Protein AF-A0A8X6S8Q0-F1 (afdb_monomer_lite)

pLDDT: mean 77.49, std 14.34, range [41.0, 96.75]

Secondary structure (DSSP, 8-state):
--EE-TTS-EE-EEEEEEEEEE-SSSSEEEEEEEEES-SS----HHHHHHTT-----TTSSTT------TT-HHHHHHHH-HHHHS--TT----SS--------SS---PPPPPPPHHHHHHHHHHT--

Radius of gyration: 23.39 Å; chains: 1; bounding box: 42×51×51 Å

Organism: Trichonephila clavipes (NCBI:txid2585209)

Structure (mmCIF, N/CA/C/O backbone):
data_AF-A0A8X6S8Q0-F1
#
_entry.id   AF-A0A8X6S8Q0-F1
#
loop_
_atom_site.group_PDB
_atom_site.id
_atom_site.type_symbol
_atom_site.label_atom_id
_atom_site.label_alt_id
_atom_site.label_comp_id
_atom_site.label_asym_id
_atom_site.label_entity_id
_atom_site.label_seq_id
_atom_site.pdbx_PDB_ins_code
_atom_site.Cartn_x
_atom_site.Cartn_y
_atom_site.Cartn_z
_atom_site.occupancy
_atom_site.B_iso_or_equiv
_atom_site.auth_seq_id
_atom_site.auth_comp_id
_atom_site.auth_asym_id
_atom_site.auth_atom_id
_atom_site.pdbx_PDB_model_num
ATOM 1 N N . MET A 1 1 ? 15.875 5.018 15.279 1.00 64.31 1 MET A N 1
ATOM 2 C CA . MET A 1 1 ? 15.514 4.089 14.186 1.00 64.31 1 MET A CA 1
ATOM 3 C C . MET A 1 1 ? 15.775 4.815 12.880 1.00 64.31 1 MET A C 1
ATOM 5 O O . MET A 1 1 ? 15.306 5.937 12.750 1.00 64.31 1 MET A O 1
ATOM 9 N N . THR A 1 2 ? 16.553 4.234 11.969 1.00 77.88 2 THR A N 1
ATOM 10 C CA . THR A 1 2 ? 16.880 4.861 10.678 1.00 77.88 2 THR A CA 1
ATOM 11 C C . THR A 1 2 ? 16.110 4.121 9.594 1.00 77.88 2 THR A C 1
ATOM 13 O O . THR A 1 2 ? 16.275 2.912 9.453 1.00 77.88 2 THR A O 1
ATOM 16 N N . LEU A 1 3 ? 15.228 4.822 8.881 1.00 85.81 3 LEU A N 1
ATOM 17 C CA . LEU A 1 3 ? 14.535 4.279 7.716 1.00 85.81 3 LEU A CA 1
ATOM 18 C C . LEU A 1 3 ? 15.311 4.669 6.460 1.00 85.81 3 LEU A C 1
ATOM 20 O O . LEU A 1 3 ? 15.733 5.817 6.332 1.00 85.81 3 LEU A O 1
ATOM 24 N N . SER A 1 4 ? 15.456 3.735 5.527 1.00 90.44 4 SER A N 1
ATOM 25 C CA . SER A 1 4 ? 16.123 3.979 4.248 1.00 90.44 4 SER A CA 1
ATOM 26 C C . SER A 1 4 ? 15.206 3.584 3.103 1.00 90.44 4 SER A C 1
ATOM 28 O O . SER A 1 4 ? 14.555 2.539 3.147 1.00 90.44 4 SER A O 1
ATOM 30 N N . ALA A 1 5 ? 15.153 4.422 2.073 1.00 88.25 5 ALA A N 1
ATOM 31 C CA . ALA A 1 5 ? 14.455 4.113 0.835 1.00 88.25 5 ALA A CA 1
ATOM 32 C C . ALA A 1 5 ? 15.246 3.094 -0.006 1.00 88.25 5 ALA A C 1
ATOM 34 O O . ALA A 1 5 ? 16.432 2.854 0.222 1.00 88.25 5 ALA A O 1
ATOM 35 N N . ALA A 1 6 ? 14.604 2.519 -1.028 1.00 88.56 6 ALA A N 1
ATOM 36 C CA . ALA A 1 6 ? 15.237 1.543 -1.924 1.00 88.56 6 ALA A CA 1
ATOM 37 C C . ALA A 1 6 ? 16.436 2.116 -2.703 1.00 88.56 6 ALA A C 1
ATOM 39 O O . ALA A 1 6 ? 17.355 1.390 -3.061 1.00 88.56 6 ALA A O 1
ATOM 40 N N . ASN A 1 7 ? 16.454 3.432 -2.926 1.00 91.81 7 ASN A N 1
ATOM 41 C CA . ASN A 1 7 ? 17.590 4.146 -3.509 1.00 91.81 7 ASN A CA 1
ATOM 42 C C . ASN A 1 7 ? 18.693 4.455 -2.477 1.00 91.81 7 ASN A C 1
ATOM 44 O O . ASN A 1 7 ? 19.555 5.283 -2.752 1.00 91.81 7 ASN A O 1
ATOM 48 N N . THR A 1 8 ? 18.644 3.848 -1.286 1.00 89.69 8 THR A N 1
ATOM 49 C CA . THR A 1 8 ? 19.574 4.025 -0.157 1.00 89.69 8 THR A CA 1
ATOM 50 C C . THR A 1 8 ? 19.581 5.412 0.491 1.00 89.69 8 THR A C 1
ATOM 52 O O . THR A 1 8 ? 20.348 5.648 1.422 1.00 89.69 8 THR A O 1
ATOM 55 N N . SER A 1 9 ? 18.695 6.322 0.073 1.00 91.62 9 SER A N 1
ATOM 56 C CA . SER A 1 9 ? 18.567 7.624 0.730 1.00 91.62 9 SER A CA 1
ATOM 57 C C . SER A 1 9 ? 17.874 7.498 2.097 1.00 91.62 9 SER A C 1
ATOM 59 O O . SER A 1 9 ? 16.951 6.686 2.249 1.00 91.62 9 SER A O 1
ATOM 61 N N . PRO A 1 10 ? 18.297 8.281 3.105 1.00 92.12 10 PRO A N 1
ATOM 62 C CA . PRO A 1 10 ? 17.684 8.254 4.426 1.00 92.12 10 PRO A CA 1
ATOM 63 C C . PRO A 1 10 ? 16.304 8.921 4.404 1.00 92.12 10 PRO A C 1
ATOM 65 O O . PRO A 1 10 ? 16.138 10.044 3.921 1.00 92.12 10 PRO A O 1
ATOM 68 N N . ILE A 1 11 ? 15.317 8.250 4.990 1.00 93.06 11 ILE A N 1
ATOM 69 C CA . ILE A 1 11 ? 13.978 8.793 5.211 1.00 93.06 11 ILE A CA 1
ATOM 70 C C . ILE A 1 11 ? 13.960 9.437 6.595 1.00 93.06 11 ILE A C 1
ATOM 72 O O . ILE A 1 11 ? 14.084 8.766 7.622 1.00 93.06 11 ILE A O 1
ATOM 76 N N . HIS A 1 12 ? 13.791 10.756 6.618 1.00 92.69 12 HIS A N 1
ATOM 77 C CA . HIS A 1 12 ? 13.699 11.518 7.857 1.00 92.69 12 HIS A CA 1
ATOM 78 C C . HIS A 1 12 ? 12.328 11.294 8.493 1.00 92.69 12 HIS A C 1
ATOM 80 O O . HIS A 1 12 ? 11.308 11.616 7.885 1.00 92.69 12 HIS A O 1
ATOM 86 N N . VAL A 1 13 ? 12.307 10.745 9.707 1.00 94.25 13 VAL A N 1
ATOM 87 C CA . VAL A 1 13 ? 11.090 10.544 10.504 1.00 94.25 13 VAL A CA 1
ATOM 88 C C . VAL A 1 13 ? 11.014 11.641 11.554 1.00 94.25 13 VAL A C 1
ATOM 90 O O . VAL A 1 13 ? 11.976 11.878 12.278 1.00 94.25 13 VAL A O 1
ATOM 93 N N . TYR A 1 14 ? 9.868 12.305 11.629 1.00 93.25 14 TYR A N 1
ATOM 94 C CA . TYR A 1 14 ? 9.627 13.429 12.525 1.00 93.25 14 TYR A CA 1
ATOM 95 C C . TYR A 1 14 ? 8.951 12.991 13.819 1.00 93.25 14 TYR A C 1
ATOM 97 O O . TYR A 1 14 ? 9.322 13.442 14.897 1.00 93.25 14 TYR A O 1
ATOM 105 N N . THR A 1 15 ? 7.937 12.131 13.716 1.00 95.31 15 THR A N 1
ATOM 106 C CA . THR A 1 15 ? 7.130 11.710 14.864 1.00 95.31 15 THR A CA 1
ATOM 107 C C . THR A 1 15 ? 6.369 10.421 14.565 1.00 95.31 15 THR A C 1
ATOM 109 O O . THR A 1 15 ? 6.465 9.858 13.473 1.00 95.31 15 THR A O 1
ATOM 112 N N . THR A 1 16 ? 5.593 9.960 15.537 1.00 95.94 16 THR A N 1
ATOM 113 C CA . THR A 1 16 ? 4.617 8.888 15.386 1.00 95.94 16 THR A CA 1
ATOM 114 C C . THR A 1 16 ? 3.213 9.423 15.618 1.00 95.94 16 THR A C 1
ATOM 116 O O . THR A 1 16 ? 3.007 10.213 16.537 1.00 95.94 16 THR A O 1
ATOM 119 N N . GLN A 1 17 ? 2.237 8.968 14.838 1.00 95.06 17 GLN A N 1
ATOM 120 C CA . GLN A 1 17 ? 0.846 9.379 14.992 1.00 95.06 17 GLN A CA 1
ATOM 121 C C . GLN A 1 17 ? -0.096 8.185 14.873 1.00 95.06 17 GLN A C 1
ATOM 123 O O . GLN A 1 17 ? -0.022 7.418 13.914 1.00 95.06 17 GLN A O 1
ATOM 128 N N . THR A 1 18 ? -1.011 8.041 15.831 1.00 96.62 18 THR A N 1
ATOM 129 C CA . THR A 1 18 ? -2.099 7.062 15.740 1.00 96.62 18 THR A CA 1
ATOM 130 C C . THR A 1 18 ? -3.188 7.588 14.818 1.00 96.62 18 THR A C 1
ATOM 132 O O . THR A 1 18 ? -3.730 8.668 15.043 1.00 96.62 18 THR A O 1
ATOM 135 N N . LEU A 1 19 ? -3.512 6.817 13.783 1.00 93.56 19 LEU A N 1
ATOM 136 C CA . LEU A 1 19 ? -4.550 7.138 12.812 1.00 93.56 19 LEU A CA 1
ATOM 137 C C . LEU A 1 19 ? -5.605 6.035 12.777 1.00 93.56 19 LEU A C 1
ATOM 139 O O . LEU A 1 19 ? -5.288 4.851 12.899 1.00 93.56 19 LEU A O 1
ATOM 143 N N . SER A 1 20 ? -6.852 6.447 12.565 1.00 92.94 20 SER A N 1
ATOM 144 C CA . SER A 1 20 ? -7.975 5.568 12.243 1.00 92.94 20 SER A CA 1
ATOM 145 C C . SER A 1 20 ? -8.121 5.503 10.724 1.00 92.94 20 SER A C 1
ATOM 147 O O . SER A 1 20 ? -8.528 6.478 10.097 1.00 92.94 20 SER A O 1
ATOM 149 N N . LEU A 1 21 ? -7.767 4.369 10.129 1.00 90.25 21 LEU A N 1
ATOM 150 C CA . LEU A 1 21 ? -7.770 4.147 8.688 1.00 90.25 21 LEU A CA 1
ATOM 151 C C . LEU A 1 21 ? -8.981 3.300 8.286 1.00 90.25 21 LEU A C 1
ATOM 153 O O . LEU A 1 21 ? -9.143 2.181 8.771 1.00 90.25 21 LEU A O 1
ATOM 157 N N . ASP A 1 22 ? -9.812 3.805 7.379 1.00 87.88 22 ASP A N 1
ATOM 158 C CA . ASP A 1 22 ? -10.853 3.014 6.721 1.00 87.88 22 ASP A CA 1
ATOM 159 C C . ASP A 1 22 ? -10.362 2.584 5.332 1.00 87.88 22 ASP A C 1
ATOM 161 O O . ASP A 1 22 ? -10.069 3.414 4.475 1.00 87.88 22 ASP A O 1
ATOM 165 N N . LEU A 1 23 ? -10.240 1.270 5.127 1.00 84.75 23 LEU A N 1
ATOM 166 C CA . LEU A 1 23 ? -9.820 0.665 3.857 1.00 84.75 23 LEU A CA 1
ATOM 167 C C . LEU A 1 23 ? -11.000 0.093 3.054 1.00 84.75 23 LEU A C 1
ATOM 169 O O . LEU A 1 23 ? -10.790 -0.676 2.117 1.00 84.75 23 LEU A O 1
ATOM 173 N N . GLY A 1 24 ? -12.245 0.378 3.450 1.00 81.94 24 GLY A N 1
ATOM 174 C CA . GLY A 1 24 ? -13.441 -0.213 2.844 1.00 81.94 24 GLY A CA 1
ATOM 175 C C . GLY A 1 24 ? -13.649 -1.687 3.213 1.00 81.94 24 GLY A C 1
ATOM 176 O O . GLY A 1 24 ? -14.475 -2.377 2.618 1.00 81.94 24 GLY A O 1
ATOM 177 N N . LEU A 1 25 ? -12.923 -2.189 4.218 1.00 82.75 25 LEU A N 1
ATOM 178 C CA . LEU A 1 25 ? -12.956 -3.589 4.664 1.00 82.75 25 LEU A CA 1
ATOM 179 C C . LEU A 1 25 ? -13.968 -3.832 5.790 1.00 82.75 25 LEU A C 1
ATOM 181 O O . LEU A 1 25 ? -13.802 -4.759 6.583 1.00 82.75 25 LEU A O 1
ATOM 185 N N . ARG A 1 26 ? -15.014 -2.995 5.856 1.00 81.31 26 ARG A N 1
ATOM 186 C CA . ARG A 1 26 ? -16.095 -3.033 6.860 1.00 81.31 26 ARG A CA 1
ATOM 187 C C . ARG A 1 26 ? -15.611 -2.960 8.316 1.00 81.31 26 ARG A C 1
ATOM 189 O O . ARG A 1 26 ? -16.323 -3.379 9.222 1.00 81.31 26 ARG A O 1
ATOM 196 N N . ARG A 1 27 ? -14.401 -2.446 8.543 1.00 85.44 27 ARG A N 1
ATOM 197 C CA . ARG A 1 27 ? -13.838 -2.160 9.866 1.00 85.44 27 ARG A CA 1
ATOM 198 C C . ARG A 1 27 ? -12.811 -1.041 9.764 1.00 85.44 27 ARG A C 1
ATOM 200 O O . ARG A 1 27 ? -12.140 -0.914 8.741 1.00 85.44 27 ARG A O 1
ATOM 207 N N . ILE A 1 28 ? -12.683 -0.281 10.845 1.00 87.69 28 ILE A N 1
ATOM 208 C CA . ILE A 1 28 ? -11.681 0.774 11.000 1.00 87.69 28 ILE A CA 1
ATOM 209 C C . ILE A 1 28 ? -10.413 0.155 11.591 1.00 87.69 28 ILE A C 1
ATOM 211 O O . ILE A 1 28 ? -10.478 -0.650 12.520 1.00 87.69 28 ILE A O 1
ATOM 215 N N . PHE A 1 29 ? -9.258 0.539 11.060 1.00 91.38 29 PHE A N 1
ATOM 216 C CA . PHE A 1 29 ? -7.949 0.099 11.524 1.00 91.38 29 PHE A CA 1
ATOM 217 C C . PHE A 1 29 ? -7.275 1.228 12.296 1.00 91.38 29 PHE A C 1
ATOM 219 O O . PHE A 1 29 ? -6.902 2.237 11.705 1.00 91.38 29 PHE A O 1
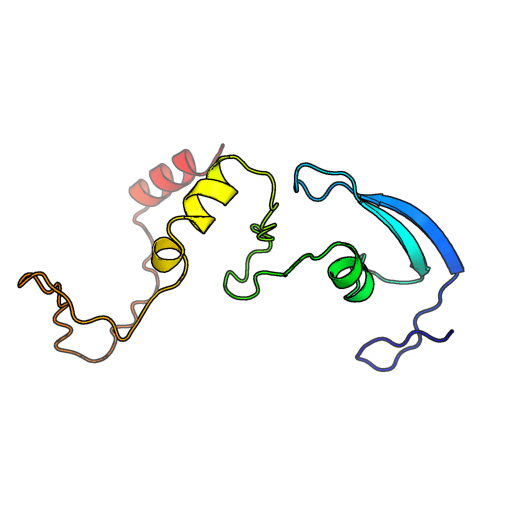ATOM 226 N N . GLN A 1 30 ? -7.107 1.073 13.608 1.00 95.81 30 GLN A N 1
ATOM 227 C CA . GLN A 1 30 ? -6.338 2.028 14.406 1.00 95.81 30 GLN A CA 1
ATOM 228 C C . GLN A 1 30 ? -4.877 1.596 14.485 1.00 95.81 30 GLN A C 1
ATOM 230 O O . GLN A 1 30 ? -4.583 0.513 14.987 1.00 95.81 30 GLN A O 1
ATOM 235 N N . TRP A 1 31 ? -3.963 2.427 13.985 1.00 96.75 31 TRP A N 1
ATOM 236 C CA . TRP A 1 31 ? -2.540 2.095 13.936 1.00 96.75 31 TRP A CA 1
ATOM 237 C C . TRP A 1 31 ? -1.647 3.312 14.144 1.00 96.75 31 TRP A C 1
ATOM 239 O O . TRP A 1 31 ? -1.974 4.413 13.705 1.00 96.75 31 TRP A O 1
ATOM 249 N N . THR A 1 32 ? -0.507 3.105 14.802 1.00 96.75 32 THR A N 1
ATOM 250 C CA . THR A 1 32 ? 0.515 4.136 15.006 1.00 96.75 32 THR A CA 1
ATOM 251 C C . THR A 1 32 ? 1.488 4.132 13.835 1.00 96.75 32 THR A C 1
ATOM 253 O O . THR A 1 32 ? 2.290 3.216 13.682 1.00 96.75 32 THR A O 1
ATOM 256 N N . PHE A 1 33 ? 1.417 5.170 13.007 1.00 95.38 33 PHE A N 1
ATOM 257 C CA . PHE A 1 33 ? 2.272 5.353 11.841 1.00 95.38 33 PHE A CA 1
ATOM 258 C C . PHE A 1 33 ? 3.475 6.233 12.155 1.00 95.38 33 PHE A C 1
ATOM 260 O O . PHE A 1 33 ? 3.411 7.122 13.004 1.00 95.38 33 PHE A O 1
ATOM 267 N N . LEU A 1 34 ? 4.559 6.016 11.413 1.00 95.25 34 LEU A N 1
ATOM 268 C CA . LEU A 1 34 ? 5.699 6.923 11.379 1.00 95.25 34 LEU A CA 1
ATOM 269 C C . LEU A 1 34 ? 5.391 8.071 10.413 1.00 95.25 34 LEU A C 1
ATOM 271 O O . LEU A 1 34 ? 5.101 7.844 9.240 1.00 95.25 34 LEU A O 1
ATOM 275 N N . VAL A 1 35 ? 5.470 9.303 10.905 1.00 93.56 35 VAL A N 1
ATOM 276 C CA . VAL A 1 35 ? 5.321 10.518 10.103 1.00 93.56 35 VAL A CA 1
ATOM 277 C C . VAL A 1 35 ? 6.711 10.953 9.672 1.00 93.56 35 VAL A C 1
ATOM 279 O O . VAL A 1 35 ? 7.533 11.330 10.507 1.00 93.56 35 VAL A O 1
ATOM 282 N N . GLY A 1 36 ? 6.988 10.889 8.375 1.00 93.44 36 GLY A N 1
ATOM 283 C CA . GLY A 1 36 ? 8.298 11.206 7.818 1.00 93.44 36 GLY A CA 1
ATOM 284 C C . GLY A 1 36 ? 8.218 11.807 6.422 1.00 93.44 36 GLY A C 1
ATOM 285 O O . GLY A 1 36 ? 7.146 11.882 5.824 1.00 93.44 36 GLY A O 1
ATOM 286 N N . ASN A 1 37 ? 9.366 12.244 5.911 1.00 92.44 37 ASN A N 1
ATOM 287 C CA . ASN A 1 37 ? 9.487 12.857 4.594 1.00 92.44 37 ASN A CA 1
ATOM 288 C C . ASN A 1 37 ? 9.390 11.802 3.482 1.00 92.44 37 ASN A C 1
ATOM 290 O O . ASN A 1 37 ? 10.399 11.268 3.018 1.00 92.44 37 ASN A O 1
ATOM 294 N N . VAL A 1 38 ? 8.160 11.487 3.082 1.00 89.81 38 VAL A N 1
ATOM 295 C CA . VAL A 1 38 ? 7.839 10.595 1.966 1.00 89.81 38 VAL A CA 1
ATOM 296 C C . VAL A 1 38 ? 6.841 11.284 1.041 1.00 89.81 38 VAL A C 1
ATOM 298 O O . VAL A 1 38 ? 5.903 11.931 1.497 1.00 89.81 38 VAL A O 1
ATOM 301 N N . SER A 1 39 ? 7.031 11.152 -0.273 1.00 89.56 39 SER A N 1
ATOM 302 C CA . SER A 1 39 ? 6.149 11.786 -1.264 1.00 89.56 39 SER A CA 1
ATOM 303 C C . SER A 1 39 ? 4.773 11.126 -1.348 1.00 89.56 39 SER A C 1
ATOM 305 O O . SER A 1 39 ? 3.791 11.774 -1.691 1.00 89.56 39 SER A O 1
ATOM 307 N N . THR A 1 40 ? 4.705 9.826 -1.060 1.00 88.38 40 THR A N 1
ATOM 308 C CA . THR A 1 40 ? 3.478 9.026 -1.093 1.00 88.38 40 THR A CA 1
ATOM 309 C C . THR A 1 40 ? 3.348 8.274 0.229 1.00 88.38 40 THR A C 1
ATOM 311 O O . THR A 1 40 ? 4.332 7.663 0.652 1.00 88.38 40 THR A O 1
ATOM 314 N N . PRO A 1 41 ? 2.175 8.285 0.888 1.00 90.44 41 PRO A N 1
ATOM 315 C CA . PRO A 1 41 ? 1.936 7.475 2.080 1.00 90.44 41 PRO A CA 1
ATOM 316 C C . PRO A 1 41 ? 2.109 5.977 1.797 1.00 90.44 41 PRO A C 1
ATOM 318 O O . PRO A 1 41 ? 1.704 5.486 0.743 1.00 90.44 41 PRO A O 1
ATOM 321 N N . ILE A 1 42 ? 2.688 5.243 2.750 1.00 91.81 42 ILE A N 1
ATOM 322 C CA . ILE A 1 42 ? 3.017 3.819 2.606 1.00 91.81 42 ILE A CA 1
ATOM 323 C C . ILE A 1 42 ? 2.316 3.029 3.711 1.00 91.81 42 ILE A C 1
ATOM 325 O O . ILE A 1 42 ? 2.410 3.380 4.886 1.00 91.81 42 ILE A O 1
ATOM 329 N N . ILE A 1 43 ? 1.655 1.931 3.338 1.00 91.56 43 ILE A N 1
ATOM 330 C CA . ILE A 1 43 ? 1.198 0.908 4.285 1.00 91.56 43 ILE A CA 1
ATOM 331 C C . ILE A 1 43 ? 2.289 -0.158 4.369 1.00 91.56 43 ILE A C 1
ATOM 333 O O . ILE A 1 43 ? 2.583 -0.829 3.379 1.00 91.56 43 ILE A O 1
ATOM 337 N N . GLY A 1 44 ? 2.908 -0.284 5.540 1.00 92.00 44 GLY A N 1
ATOM 338 C CA . GLY A 1 44 ? 3.969 -1.255 5.778 1.00 92.00 44 GLY A CA 1
ATOM 339 C C . GLY A 1 44 ? 3.455 -2.691 5.917 1.00 92.00 44 GLY A C 1
ATOM 340 O O . GLY A 1 44 ? 2.273 -2.950 6.159 1.00 92.00 44 GLY A O 1
ATOM 341 N N . ALA A 1 45 ? 4.369 -3.651 5.763 1.00 90.50 45 ALA A N 1
ATOM 342 C CA . ALA A 1 45 ? 4.068 -5.072 5.945 1.00 90.50 45 ALA A CA 1
ATOM 343 C C . ALA A 1 45 ? 3.719 -5.423 7.404 1.00 90.50 45 ALA A C 1
ATOM 345 O O . ALA A 1 45 ? 2.994 -6.381 7.650 1.00 90.50 45 ALA A O 1
ATOM 346 N N . ASP A 1 46 ? 4.192 -4.625 8.359 1.00 93.75 46 ASP A N 1
ATOM 347 C CA . ASP A 1 46 ? 3.864 -4.686 9.783 1.00 93.75 46 ASP A CA 1
ATOM 348 C C . ASP A 1 46 ? 2.368 -4.453 10.042 1.00 93.75 46 ASP A C 1
ATOM 350 O O . ASP A 1 46 ? 1.721 -5.265 10.706 1.00 93.75 46 ASP A O 1
ATOM 354 N N . PHE A 1 47 ? 1.792 -3.409 9.440 1.00 94.38 47 PHE A N 1
ATOM 355 C CA . PHE A 1 47 ? 0.355 -3.145 9.483 1.00 94.38 47 PHE A CA 1
ATOM 356 C C . PHE A 1 47 ? -0.434 -4.317 8.883 1.00 94.38 47 PHE A C 1
ATOM 358 O O . PHE A 1 47 ? -1.386 -4.815 9.489 1.00 94.38 47 PHE A O 1
ATOM 365 N N . LEU A 1 48 ? -0.025 -4.789 7.698 1.00 92.50 48 LEU A N 1
ATOM 366 C CA . LEU A 1 48 ? -0.700 -5.897 7.015 1.00 92.50 48 LEU A CA 1
ATOM 367 C C . LEU A 1 48 ? -0.675 -7.175 7.860 1.00 92.50 48 LEU A C 1
ATOM 369 O O . LEU A 1 48 ? -1.706 -7.831 8.013 1.00 92.50 48 LEU A O 1
ATOM 373 N N . TYR A 1 49 ? 0.477 -7.495 8.452 1.00 89.31 49 TYR A N 1
ATOM 374 C CA . TYR A 1 49 ? 0.647 -8.652 9.323 1.00 89.31 49 TYR A CA 1
ATOM 375 C C . TYR A 1 49 ? -0.231 -8.553 10.574 1.00 89.31 49 TYR A C 1
ATOM 377 O O . TYR A 1 49 ? -0.989 -9.480 10.867 1.00 89.31 49 TYR A O 1
ATOM 385 N N . ASN A 1 50 ? -0.203 -7.410 11.267 1.00 93.81 50 ASN A N 1
ATOM 386 C CA . ASN A 1 50 ? -0.972 -7.199 12.492 1.00 93.81 50 ASN A CA 1
ATOM 387 C C . ASN A 1 50 ? -2.483 -7.375 12.270 1.00 93.81 50 ASN A C 1
ATOM 389 O O . ASN A 1 50 ? -3.169 -8.026 13.057 1.00 93.81 50 ASN A O 1
ATOM 393 N N . PHE A 1 51 ? -3.003 -6.847 11.161 1.00 89.75 51 PHE A N 1
ATOM 394 C CA . PHE A 1 51 ? -4.429 -6.917 10.841 1.00 89.75 51 PHE A CA 1
ATOM 395 C C . PHE A 1 51 ? -4.836 -8.134 9.999 1.00 89.75 51 PHE A C 1
ATOM 397 O O . PHE A 1 51 ? -6.008 -8.244 9.611 1.00 89.75 51 PHE A O 1
ATOM 404 N N . ARG A 1 52 ? -3.897 -9.060 9.749 1.00 88.25 52 ARG A N 1
ATOM 405 C CA . ARG A 1 52 ? -4.079 -10.269 8.929 1.00 88.25 52 ARG A CA 1
ATOM 406 C C . ARG A 1 52 ? -4.640 -9.953 7.538 1.00 88.25 52 ARG A C 1
ATOM 408 O O . ARG A 1 52 ? -5.580 -10.592 7.067 1.00 88.25 52 ARG A O 1
ATOM 415 N N . LEU A 1 53 ? -4.089 -8.922 6.904 1.00 87.06 53 LEU A N 1
ATOM 416 C CA . LEU A 1 53 ? -4.439 -8.498 5.553 1.00 87.06 53 LEU A CA 1
ATOM 417 C C . LEU A 1 53 ? -3.484 -9.143 4.549 1.00 87.06 53 LEU A C 1
ATOM 419 O O . LEU A 1 53 ? -2.268 -9.086 4.717 1.00 87.06 53 LEU A O 1
ATOM 423 N N . VAL A 1 54 ? -4.038 -9.726 3.485 1.00 84.31 54 VAL A N 1
ATOM 424 C CA . VAL A 1 54 ? -3.256 -10.324 2.398 1.00 84.31 54 VAL A CA 1
ATOM 425 C C . VAL A 1 54 ? -3.461 -9.490 1.132 1.00 84.31 54 VAL A C 1
ATOM 427 O O . VAL A 1 54 ? -4.597 -9.397 0.655 1.00 84.31 54 VAL A O 1
ATOM 430 N N . PRO A 1 55 ? -2.404 -8.859 0.588 1.00 76.69 55 PRO A N 1
ATOM 431 C CA . PRO A 1 55 ? -2.508 -8.134 -0.667 1.00 76.69 55 PRO A CA 1
ATOM 432 C C . PRO A 1 55 ? -2.711 -9.122 -1.822 1.00 76.69 55 PRO A C 1
ATOM 434 O O . PRO A 1 55 ? -1.946 -10.072 -1.984 1.00 76.69 55 PRO A O 1
ATOM 437 N N . ASP A 1 56 ? -3.737 -8.896 -2.641 1.00 76.75 56 ASP A N 1
ATOM 438 C CA . ASP A 1 56 ? -3.917 -9.638 -3.888 1.00 76.75 56 ASP A CA 1
ATOM 439 C C . ASP A 1 56 ? -3.039 -9.016 -4.983 1.00 76.75 56 ASP A C 1
ATOM 441 O O . ASP A 1 56 ? -3.388 -8.008 -5.599 1.00 76.75 56 ASP A O 1
ATOM 445 N N . ILE A 1 57 ? -1.868 -9.616 -5.199 1.00 71.12 57 ILE A N 1
ATOM 446 C CA . ILE A 1 57 ? -0.883 -9.163 -6.192 1.00 71.12 57 ILE A CA 1
ATOM 447 C C . ILE A 1 57 ? -1.311 -9.581 -7.610 1.00 71.12 57 ILE A C 1
ATOM 449 O O . ILE A 1 57 ? -0.944 -8.935 -8.592 1.00 71.12 57 ILE A O 1
ATOM 453 N N . SER A 1 58 ? -2.132 -10.631 -7.732 1.00 63.97 58 SER A N 1
ATOM 454 C CA . SER A 1 58 ? -2.488 -11.237 -9.020 1.00 63.97 58 SER A CA 1
ATOM 455 C C . SER A 1 58 ? -3.327 -10.312 -9.898 1.00 63.97 58 SER A C 1
ATOM 457 O O . SER A 1 58 ? -3.196 -10.321 -11.121 1.00 63.97 58 SER A O 1
ATOM 459 N N . ASN A 1 59 ? -4.141 -9.452 -9.285 1.00 57.56 59 ASN A N 1
ATOM 460 C CA . ASN A 1 59 ? -5.063 -8.607 -10.030 1.00 57.56 59 ASN A CA 1
ATOM 461 C C . ASN A 1 59 ? -4.463 -7.267 -10.476 1.00 57.56 59 ASN A C 1
ATOM 463 O O . ASN A 1 59 ? -5.145 -6.529 -11.184 1.00 57.56 59 ASN A O 1
ATOM 467 N N . SER A 1 60 ? -3.226 -6.920 -10.069 1.00 52.84 60 SER A N 1
ATOM 468 C CA . SER A 1 60 ? -2.514 -5.648 -10.375 1.00 52.84 60 SER A CA 1
ATOM 469 C C . SER A 1 60 ? -3.320 -4.351 -10.140 1.00 52.84 60 SER A C 1
ATOM 471 O O . SER A 1 60 ? -2.874 -3.245 -10.436 1.00 52.84 60 SER A O 1
ATOM 473 N N . ARG A 1 61 ? -4.533 -4.486 -9.611 1.00 46.97 61 ARG A N 1
ATOM 474 C CA . ARG A 1 61 ? -5.533 -3.483 -9.305 1.00 46.97 61 ARG A CA 1
ATOM 475 C C . ARG A 1 61 ? -5.855 -3.729 -7.851 1.00 46.97 61 ARG A C 1
ATOM 477 O O . ARG A 1 61 ? -6.433 -4.758 -7.504 1.00 46.97 61 ARG A O 1
ATOM 484 N N . ILE A 1 62 ? -5.437 -2.793 -7.011 1.00 48.72 62 ILE A N 1
ATOM 485 C CA . ILE A 1 62 ? -5.653 -2.768 -5.562 1.00 48.72 62 ILE A CA 1
ATOM 486 C C . ILE A 1 62 ? -7.149 -2.506 -5.302 1.00 48.72 62 ILE A C 1
ATOM 488 O O . ILE A 1 62 ? -7.551 -1.465 -4.794 1.00 48.72 62 ILE A O 1
ATOM 492 N N . HIS A 1 63 ? -8.013 -3.403 -5.767 1.00 43.94 63 HIS A N 1
ATOM 493 C CA . HIS A 1 63 ? -9.468 -3.307 -5.644 1.00 43.94 63 HIS A CA 1
ATOM 494 C C . HIS A 1 63 ? -10.055 -4.493 -4.883 1.00 43.94 63 HIS A C 1
ATOM 496 O O . HIS A 1 63 ? -11.249 -4.509 -4.604 1.00 43.94 63 HIS A O 1
ATOM 502 N N . SER A 1 64 ? -9.234 -5.474 -4.499 1.00 41.00 64 SER A N 1
ATOM 503 C CA . SER A 1 64 ? -9.679 -6.548 -3.620 1.00 41.00 64 SER A CA 1
ATOM 504 C C . SER A 1 64 ? -8.547 -6.996 -2.706 1.00 41.00 64 SER A C 1
ATOM 506 O O . SER A 1 64 ? -7.771 -7.888 -3.025 1.00 41.00 64 SER A O 1
ATOM 508 N N . ILE A 1 65 ? -8.450 -6.370 -1.535 1.00 48.16 65 ILE A N 1
ATOM 509 C CA . ILE A 1 65 ? -7.860 -7.055 -0.387 1.00 48.16 65 ILE A CA 1
ATOM 510 C C . ILE A 1 65 ? -8.907 -8.088 0.023 1.00 48.16 65 ILE A C 1
ATOM 512 O O . ILE A 1 65 ? -9.984 -7.726 0.501 1.00 48.16 65 ILE A O 1
ATOM 516 N N . LYS A 1 66 ? -8.629 -9.375 -0.197 1.00 49.44 66 LYS A N 1
ATOM 517 C CA . LYS A 1 66 ? -9.487 -10.438 0.327 1.00 49.44 66 LYS A CA 1
ATOM 518 C C . LYS A 1 66 ? -9.260 -10.520 1.829 1.00 49.44 66 LYS A C 1
ATOM 520 O O . LYS A 1 66 ? -8.383 -11.234 2.305 1.00 49.44 66 LYS A O 1
ATOM 525 N N . THR A 1 67 ? -10.075 -9.804 2.593 1.00 48.94 67 THR A N 1
ATOM 526 C CA . THR A 1 67 ? -10.343 -10.212 3.963 1.00 48.94 67 THR A CA 1
ATOM 527 C C . THR A 1 67 ? -11.185 -11.470 3.884 1.00 48.94 67 THR A C 1
ATOM 529 O O . THR A 1 67 ? -12.376 -11.448 3.580 1.00 48.94 67 THR A O 1
ATOM 532 N N . VAL A 1 68 ? -10.568 -12.602 4.190 1.00 52.00 68 VAL A N 1
ATOM 533 C CA . VAL A 1 68 ? -11.328 -13.741 4.682 1.00 52.00 68 VAL A CA 1
ATOM 534 C C . VAL A 1 68 ? -11.781 -13.343 6.092 1.00 52.00 68 VAL A C 1
ATOM 536 O O . VAL A 1 68 ? -11.169 -13.723 7.082 1.00 52.00 68 VAL A O 1
ATOM 539 N N . SER A 1 69 ? -12.771 -12.446 6.194 1.00 54.47 69 SER A N 1
ATOM 540 C CA . SER A 1 69 ? -13.435 -12.201 7.471 1.00 54.47 69 SER A CA 1
ATOM 541 C C . SER A 1 69 ? -14.099 -13.518 7.839 1.00 54.47 69 SER A C 1
ATOM 543 O O . SER A 1 69 ? -15.009 -13.966 7.139 1.00 54.47 69 SER A O 1
ATOM 545 N N . GLY A 1 70 ? -13.581 -14.138 8.900 1.00 55.69 70 GLY A N 1
ATOM 546 C CA . GLY A 1 70 ? -14.019 -15.427 9.431 1.00 55.69 70 GLY A CA 1
ATOM 547 C C . GLY A 1 70 ? -15.495 -15.477 9.838 1.00 55.69 70 GLY A C 1
ATOM 548 O O . GLY A 1 70 ? -16.007 -16.555 10.121 1.00 55.69 70 GLY A O 1
ATOM 549 N N . ASP A 1 71 ? -16.177 -14.328 9.822 1.00 59.72 71 ASP A N 1
ATOM 550 C CA . ASP A 1 71 ? -17.451 -14.114 10.510 1.00 59.72 71 ASP A CA 1
ATOM 551 C C . ASP A 1 71 ? -18.599 -13.774 9.536 1.00 59.72 71 ASP A C 1
ATOM 553 O O . ASP A 1 71 ? -19.738 -13.560 9.944 1.00 59.72 71 ASP A O 1
ATOM 557 N N . SER A 1 72 ? -18.330 -13.703 8.225 1.00 64.94 72 SER A N 1
ATOM 558 C CA . SER A 1 72 ? -19.378 -13.510 7.212 1.00 64.94 72 SER A CA 1
ATOM 559 C C . SER A 1 72 ? -20.228 -14.776 7.054 1.00 64.94 72 SER A C 1
ATOM 561 O O . SER A 1 72 ? -19.703 -15.885 6.991 1.00 64.94 72 SER A O 1
ATOM 563 N N . VAL A 1 73 ? -21.544 -14.632 6.873 1.00 69.38 73 VAL A N 1
ATOM 564 C CA . VAL A 1 73 ? -22.450 -15.773 6.612 1.00 69.38 73 VAL A CA 1
ATOM 565 C C . VAL A 1 73 ? -22.019 -16.560 5.359 1.00 69.38 73 VAL A C 1
ATOM 567 O O . VAL A 1 73 ? -22.133 -17.782 5.298 1.00 69.38 73 VAL A O 1
ATOM 570 N N . TYR A 1 74 ? -21.428 -15.874 4.374 1.00 64.19 74 TYR A N 1
ATOM 571 C CA . TYR A 1 74 ? -20.845 -16.510 3.189 1.00 64.19 74 TYR A CA 1
ATOM 572 C C . TYR A 1 74 ? -19.471 -17.119 3.458 1.00 64.19 74 TYR A C 1
ATOM 574 O O . TYR A 1 74 ? -19.067 -18.032 2.747 1.00 64.19 74 TYR A O 1
ATOM 582 N N . HIS A 1 75 ? -18.751 -16.646 4.475 1.00 70.31 75 HIS A N 1
ATOM 583 C CA . HIS A 1 75 ? -17.495 -17.258 4.885 1.00 70.31 75 HIS 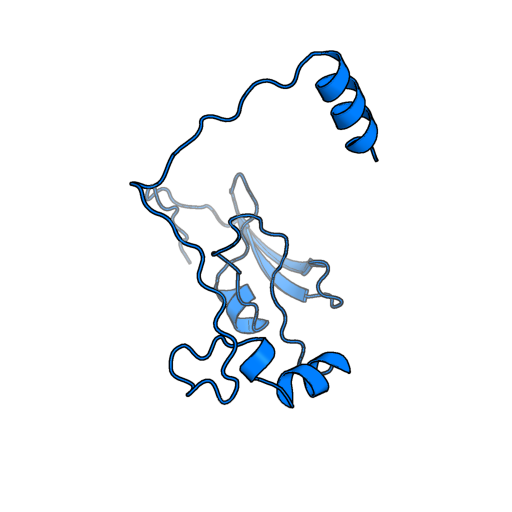A CA 1
ATOM 584 C C . HIS A 1 75 ? -17.726 -18.681 5.394 1.00 70.31 75 HIS A C 1
ATOM 586 O O . HIS A 1 75 ? -16.994 -19.579 4.992 1.00 70.31 75 HIS A O 1
ATOM 592 N N . GLU A 1 76 ? -18.788 -18.929 6.169 1.00 72.50 76 GLU A N 1
ATOM 593 C CA . GLU A 1 76 ? -19.163 -20.299 6.529 1.00 72.50 76 GLU A CA 1
ATOM 594 C C . GLU A 1 76 ? -19.504 -21.154 5.307 1.00 72.50 76 GLU A C 1
ATOM 596 O O . GLU A 1 76 ? -19.100 -22.314 5.242 1.00 72.50 76 GLU A O 1
ATOM 601 N N . LEU A 1 77 ? -20.222 -20.595 4.330 1.00 78.94 77 LEU A N 1
ATOM 602 C CA . LEU A 1 77 ? -20.597 -21.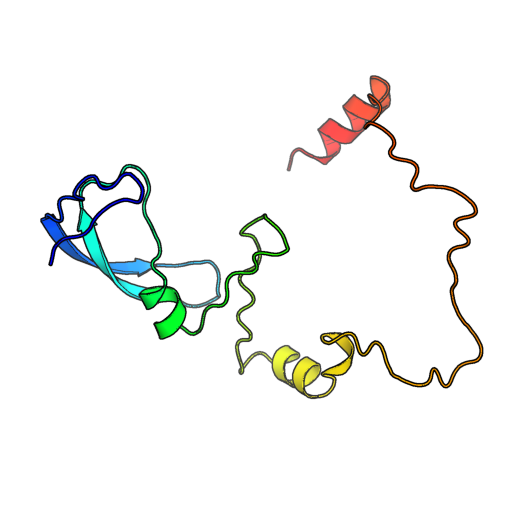309 3.111 1.00 78.94 77 LEU A CA 1
ATOM 603 C C . LEU A 1 77 ? -19.367 -21.665 2.264 1.00 78.94 77 LEU A C 1
ATOM 605 O O . LEU A 1 77 ? -19.194 -22.813 1.867 1.00 78.94 77 LEU A O 1
ATOM 609 N N . LEU A 1 78 ? -18.472 -20.706 2.042 1.00 76.88 78 LEU A N 1
ATOM 610 C CA . LEU A 1 78 ? -17.223 -20.928 1.315 1.00 76.88 78 LEU A CA 1
ATOM 611 C C . LEU A 1 78 ? -16.261 -21.837 2.102 1.00 76.88 78 LEU A C 1
ATOM 613 O O . LEU A 1 78 ? -15.514 -22.598 1.494 1.00 76.88 78 LEU A O 1
ATOM 617 N N . ARG A 1 79 ? -16.319 -21.831 3.443 1.00 73.19 79 ARG A N 1
ATOM 618 C CA . ARG A 1 79 ? -15.608 -22.786 4.312 1.00 73.19 79 ARG A CA 1
ATOM 619 C C . ARG A 1 79 ? -16.174 -24.202 4.193 1.00 73.19 79 ARG A C 1
ATOM 621 O O . ARG A 1 79 ? -15.399 -25.151 4.233 1.00 73.19 79 ARG A O 1
ATOM 628 N N . LYS A 1 80 ? -17.494 -24.351 4.033 1.00 79.12 80 LYS A N 1
ATOM 629 C CA . LYS A 1 80 ? -18.157 -25.644 3.775 1.00 79.12 80 LYS A CA 1
ATOM 630 C C . LYS A 1 80 ? -17.816 -26.201 2.390 1.00 79.12 80 LYS A C 1
ATOM 632 O O . LYS A 1 80 ? -17.750 -27.416 2.241 1.00 79.12 80 LYS A O 1
ATOM 637 N N . PHE A 1 81 ? -17.556 -25.334 1.408 1.00 77.69 81 PHE A N 1
ATOM 638 C CA . PHE A 1 81 ? -17.227 -25.716 0.029 1.00 77.69 81 PHE A CA 1
ATOM 639 C C . PHE A 1 81 ? -15.876 -25.137 -0.426 1.00 77.69 81 PHE A C 1
ATOM 641 O O . PHE A 1 81 ? -15.829 -24.290 -1.327 1.00 77.69 81 PHE A O 1
ATOM 648 N N . PRO A 1 82 ? -14.755 -25.590 0.167 1.00 70.44 82 PRO A N 1
ATOM 649 C CA . PRO A 1 82 ? -13.433 -25.035 -0.126 1.00 70.44 82 PRO A CA 1
ATOM 650 C C . PRO A 1 82 ? -13.036 -25.188 -1.603 1.00 70.44 82 PRO A C 1
ATOM 652 O O . PRO A 1 82 ? -12.297 -24.356 -2.131 1.00 70.44 82 PRO A O 1
ATOM 655 N N . ASP A 1 83 ? -13.592 -26.188 -2.283 1.00 68.12 83 ASP A N 1
ATOM 656 C CA . ASP A 1 83 ? -13.263 -26.594 -3.656 1.00 68.12 83 ASP A CA 1
ATOM 657 C C . ASP A 1 83 ? -13.762 -25.604 -4.713 1.00 68.12 83 ASP A C 1
ATOM 659 O O . ASP A 1 83 ? -13.253 -25.573 -5.827 1.00 68.12 83 ASP A O 1
ATOM 663 N N . ILE A 1 84 ? -14.717 -24.740 -4.351 1.00 73.31 84 ILE A N 1
ATOM 664 C CA . ILE A 1 84 ? -15.199 -23.655 -5.217 1.00 73.31 84 ILE A CA 1
ATOM 665 C C . ILE A 1 84 ? -14.141 -22.550 -5.338 1.00 73.31 84 ILE A C 1
ATOM 667 O O . ILE A 1 84 ? -13.994 -21.920 -6.381 1.00 73.31 84 ILE A O 1
ATOM 671 N N . THR A 1 85 ? -13.408 -22.290 -4.253 1.00 68.06 85 THR A N 1
ATOM 672 C CA . THR A 1 85 ? -12.425 -21.191 -4.184 1.00 68.06 85 THR A CA 1
ATOM 673 C C . THR A 1 85 ? -10.992 -21.652 -4.404 1.00 68.06 85 THR A C 1
ATOM 675 O O . THR A 1 85 ? -10.115 -20.824 -4.654 1.00 68.06 85 THR A O 1
ATOM 678 N N . LYS A 1 86 ? -10.753 -22.963 -4.310 1.00 62.81 86 LYS A N 1
ATOM 679 C CA . LYS A 1 86 ? -9.456 -23.596 -4.513 1.00 62.81 86 LYS A CA 1
ATOM 680 C C . LYS A 1 86 ? -9.563 -24.523 -5.718 1.00 62.81 86 LYS A C 1
ATOM 682 O O . LYS A 1 86 ? -10.126 -25.607 -5.572 1.00 62.81 86 LYS A O 1
ATOM 687 N N . PRO A 1 87 ? -9.051 -24.120 -6.891 1.00 61.91 87 PRO A N 1
ATOM 688 C CA . PRO A 1 87 ? -9.031 -25.016 -8.035 1.00 61.91 87 PRO A CA 1
ATOM 689 C C . PRO A 1 87 ? -8.250 -26.276 -7.644 1.00 61.91 87 PRO A C 1
ATOM 691 O O . PRO A 1 87 ? -7.113 -26.175 -7.185 1.00 61.91 87 PRO A O 1
ATOM 694 N N . ARG A 1 88 ? -8.884 -27.447 -7.768 1.00 63.88 88 ARG A N 1
ATOM 695 C CA . ARG A 1 88 ? -8.249 -28.755 -7.578 1.00 63.88 88 ARG A CA 1
ATOM 696 C C . ARG A 1 88 ? -7.865 -29.297 -8.953 1.00 63.88 88 ARG A C 1
ATOM 698 O O . ARG A 1 88 ? -8.744 -29.815 -9.640 1.00 63.88 88 ARG A O 1
ATOM 705 N N . PRO A 1 89 ? -6.602 -29.147 -9.379 1.00 58.91 89 PRO A N 1
ATOM 706 C CA . PRO A 1 89 ? -6.179 -29.604 -10.698 1.00 58.91 89 PRO A CA 1
ATOM 707 C C . PRO A 1 89 ? -6.273 -31.131 -10.874 1.00 58.91 89 PRO A C 1
ATOM 709 O O . PRO A 1 89 ? -6.376 -31.593 -12.005 1.00 58.91 89 PRO A O 1
ATOM 712 N N . ASP A 1 90 ? -6.328 -31.899 -9.779 1.00 60.09 90 ASP A N 1
ATOM 713 C CA . ASP A 1 90 ? -6.067 -33.348 -9.795 1.00 60.09 90 ASP A CA 1
ATOM 714 C C . ASP A 1 90 ? -7.313 -34.212 -9.509 1.00 60.09 90 ASP A C 1
ATOM 716 O O . ASP A 1 90 ? -7.203 -35.399 -9.204 1.00 60.09 90 ASP A O 1
ATOM 720 N N . GLN A 1 91 ? -8.516 -33.629 -9.535 1.00 64.56 91 GLN A N 1
ATOM 721 C CA . GLN A 1 91 ? -9.737 -34.364 -9.201 1.00 64.56 91 GLN A CA 1
ATOM 722 C C . GLN A 1 91 ? -10.269 -35.143 -10.410 1.00 64.56 91 GLN A C 1
ATOM 724 O O . GLN A 1 91 ? -10.584 -34.557 -11.444 1.00 64.56 91 GLN A O 1
ATOM 729 N N . GLU A 1 92 ? -10.431 -36.460 -10.248 1.00 65.88 92 GLU A N 1
ATOM 730 C CA . GLU A 1 92 ? -11.051 -37.332 -11.248 1.00 65.88 92 GLU A CA 1
ATOM 731 C C . GLU A 1 92 ? -12.473 -36.835 -11.562 1.00 65.88 92 GLU A C 1
ATOM 733 O O . GLU A 1 92 ? -13.367 -36.802 -10.704 1.00 65.88 92 GLU A O 1
ATOM 738 N N . ILE A 1 93 ? -12.667 -36.370 -12.795 1.00 66.88 93 ILE A N 1
ATOM 739 C CA . ILE A 1 93 ? -13.920 -35.772 -13.244 1.00 66.88 93 ILE A CA 1
ATOM 740 C C . ILE A 1 93 ? -14.954 -36.896 -13.399 1.00 66.88 93 ILE A C 1
ATOM 742 O O . ILE A 1 93 ? -14.894 -37.691 -14.330 1.00 66.88 93 ILE A O 1
ATOM 746 N N . LYS A 1 94 ? -15.930 -36.964 -12.483 1.00 69.50 94 LYS A N 1
ATOM 747 C CA . LYS A 1 94 ? -16.980 -38.008 -12.464 1.00 69.50 94 LYS A CA 1
ATOM 748 C C . LYS A 1 94 ? -18.036 -37.868 -13.568 1.00 69.50 94 LYS A C 1
ATOM 750 O O . LYS A 1 94 ? -18.926 -38.708 -13.668 1.00 69.50 94 LYS A O 1
ATOM 755 N N . HIS A 1 95 ? -17.985 -36.795 -14.352 1.00 71.88 95 HIS A N 1
ATOM 756 C CA . HIS A 1 95 ? -18.886 -36.564 -15.475 1.00 71.88 95 HIS A CA 1
ATOM 757 C C . HIS A 1 95 ? -18.140 -36.731 -16.798 1.00 71.88 95 HIS A C 1
ATOM 759 O O . HIS A 1 95 ? -17.027 -36.246 -16.968 1.00 71.88 95 HIS A O 1
ATOM 765 N N . SER A 1 96 ? -18.779 -37.381 -17.766 1.00 69.88 96 SER A N 1
ATOM 766 C CA . SER A 1 96 ? -18.198 -37.635 -19.091 1.00 69.88 96 SER A CA 1
ATOM 767 C C . SER A 1 96 ? -18.059 -36.381 -19.960 1.00 69.88 96 SER A C 1
ATOM 769 O O . SER A 1 96 ? -17.433 -36.426 -21.016 1.00 69.88 96 SER A O 1
ATOM 771 N N . VAL A 1 97 ? -18.646 -35.258 -19.540 1.00 75.81 97 VAL A N 1
ATOM 772 C CA . VAL A 1 97 ? -18.584 -33.995 -20.278 1.00 75.81 97 VAL A CA 1
ATOM 773 C C . VAL A 1 97 ? -17.283 -33.277 -19.935 1.00 75.81 97 VAL A C 1
ATOM 775 O O . VAL A 1 97 ? -17.131 -32.752 -18.833 1.00 75.81 97 VAL A O 1
ATOM 778 N N . VAL A 1 98 ? -16.354 -33.238 -20.887 1.00 72.12 98 VAL A N 1
ATOM 779 C CA . VAL A 1 98 ? -15.120 -32.450 -20.807 1.00 72.12 98 VAL A CA 1
ATOM 780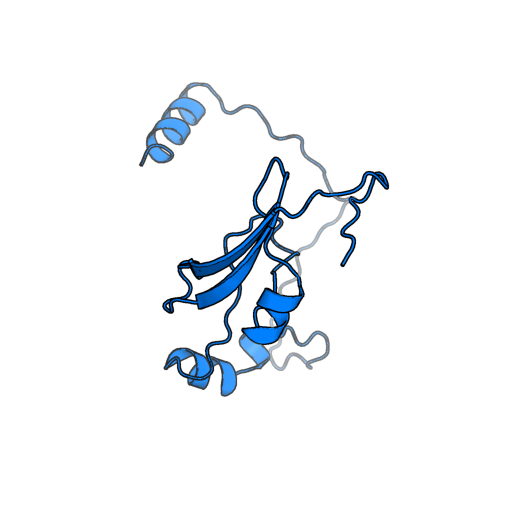 C C . VAL A 1 98 ? -15.244 -31.279 -21.778 1.00 72.12 98 VAL A C 1
ATOM 782 O O . VAL A 1 98 ? -15.446 -31.475 -22.974 1.00 72.12 98 VAL A O 1
ATOM 785 N N . HIS A 1 99 ? -15.127 -30.050 -21.275 1.00 62.19 99 HIS A N 1
ATOM 786 C CA . HIS A 1 99 ? -15.011 -28.870 -22.129 1.00 62.19 99 HIS A CA 1
ATOM 787 C C . HIS A 1 99 ? -13.547 -28.708 -22.528 1.00 62.19 99 HIS A C 1
ATOM 789 O O . HIS A 1 99 ? -12.728 -28.298 -21.708 1.00 62.19 99 HIS A O 1
ATOM 795 N N . TYR A 1 100 ? -13.212 -29.018 -23.777 1.00 70.12 100 TYR A N 1
ATOM 796 C CA . TYR A 1 100 ? -11.924 -28.635 -24.345 1.00 70.12 100 TYR A CA 1
ATOM 797 C C . TYR A 1 100 ? -12.114 -27.420 -25.252 1.00 70.12 100 TYR A C 1
ATOM 799 O O . TYR A 1 100 ? -13.101 -27.311 -25.982 1.00 70.12 100 TYR A O 1
ATOM 807 N N . ILE A 1 101 ? -11.182 -26.475 -25.171 1.00 71.94 101 ILE A N 1
ATOM 808 C CA . ILE A 1 101 ? -11.084 -25.390 -26.142 1.00 71.94 101 ILE A CA 1
ATOM 809 C C . ILE A 1 101 ? -10.024 -25.836 -27.135 1.00 71.94 101 ILE A C 1
ATOM 811 O O . ILE A 1 101 ? -8.836 -25.859 -26.816 1.00 71.94 101 ILE A O 1
ATOM 815 N N . GLU A 1 102 ? -10.456 -26.230 -28.325 1.00 68.44 102 GLU A N 1
ATOM 816 C CA . GLU A 1 102 ? -9.551 -26.666 -29.377 1.00 68.44 102 GLU A CA 1
ATOM 817 C C . GLU A 1 102 ? -8.790 -25.464 -29.949 1.00 68.44 102 GLU A C 1
ATOM 819 O O . GLU A 1 102 ? -9.289 -24.717 -30.791 1.00 68.44 102 GLU A O 1
ATOM 824 N N . THR A 1 103 ? -7.571 -25.228 -29.465 1.00 71.56 103 THR A N 1
ATOM 825 C CA . THR A 1 103 ? -6.700 -24.179 -30.004 1.00 71.56 103 THR A CA 1
ATOM 826 C C . THR A 1 103 ? -5.704 -24.798 -30.982 1.00 71.56 103 THR A C 1
ATOM 828 O O . THR A 1 103 ? -4.564 -25.078 -30.623 1.00 71.56 103 THR A O 1
ATOM 831 N N . ASN A 1 104 ? -6.116 -25.009 -32.234 1.00 61.25 104 ASN A N 1
ATOM 832 C CA . ASN A 1 104 ? -5.269 -25.580 -33.298 1.00 61.25 104 ASN A CA 1
ATOM 833 C C . ASN A 1 104 ? -4.179 -24.616 -33.833 1.00 61.25 104 ASN A C 1
ATOM 835 O O . ASN A 1 104 ? -3.780 -24.693 -34.993 1.00 61.25 104 ASN A O 1
ATOM 839 N N . SER A 1 105 ? -3.673 -23.680 -33.023 1.00 69.19 105 SER A N 1
ATOM 840 C CA . SER A 1 105 ? -2.639 -22.735 -33.459 1.00 69.19 105 SER A CA 1
ATOM 841 C C . SER A 1 105 ? -1.853 -22.122 -32.301 1.00 69.19 105 SER A C 1
ATOM 843 O O . SER A 1 105 ? -2.300 -22.114 -31.155 1.00 69.19 105 SER A O 1
ATOM 845 N N . ARG A 1 106 ? -0.695 -21.519 -32.617 1.00 73.44 106 ARG A N 1
ATOM 846 C CA . ARG A 1 106 ? 0.042 -20.645 -31.686 1.00 73.44 106 ARG A CA 1
ATOM 847 C C . ARG A 1 106 ? -0.900 -19.575 -31.103 1.00 73.44 106 ARG A C 1
ATOM 849 O O . ARG A 1 106 ? -1.794 -19.132 -31.830 1.00 73.44 106 ARG A O 1
ATOM 856 N N . PRO A 1 107 ? -0.695 -19.126 -29.847 1.00 66.50 107 PRO A N 1
ATOM 857 C CA . PRO A 1 107 ? -1.491 -18.061 -29.248 1.00 66.50 107 PRO A CA 1
ATOM 858 C C . PRO A 1 107 ? -1.561 -16.851 -30.182 1.00 66.50 107 PRO A C 1
ATOM 860 O O . PRO A 1 107 ? -0.547 -16.210 -30.467 1.00 66.50 107 PRO A O 1
ATOM 863 N N . VAL A 1 108 ? -2.756 -16.551 -30.692 1.00 63.75 108 VAL A N 1
ATOM 864 C CA . VAL A 1 108 ? -2.957 -15.392 -31.561 1.00 63.75 108 VAL A CA 1
ATOM 865 C C . VAL A 1 108 ? -3.046 -14.166 -30.664 1.00 63.75 108 VAL A C 1
ATOM 867 O O . VAL A 1 108 ? -4.101 -13.825 -30.133 1.00 63.75 108 VAL A O 1
ATOM 870 N N . THR A 1 109 ? -1.915 -13.495 -30.474 1.00 65.88 109 THR A N 1
ATOM 871 C CA . THR A 1 109 ? -1.916 -12.128 -29.956 1.00 65.88 109 THR A CA 1
ATOM 872 C C . THR A 1 109 ? -2.542 -11.217 -31.009 1.00 65.88 109 THR A C 1
ATOM 874 O O . THR A 1 109 ? -2.011 -11.031 -32.104 1.00 65.88 109 THR A O 1
ATOM 877 N N . ALA A 1 110 ? -3.712 -10.665 -30.696 1.00 59.00 110 ALA A N 1
ATOM 878 C CA . ALA A 1 110 ? -4.327 -9.612 -31.484 1.00 59.00 110 ALA A CA 1
ATOM 879 C C . ALA A 1 110 ? -4.111 -8.280 -30.765 1.00 59.00 110 ALA A C 1
ATOM 881 O O . ALA A 1 110 ? -4.508 -8.114 -29.611 1.00 59.00 110 ALA A O 1
ATOM 882 N N . LYS A 1 111 ? -3.516 -7.296 -31.449 1.00 72.88 111 LYS A N 1
ATOM 883 C CA . LYS A 1 111 ? -3.513 -5.920 -30.938 1.00 72.88 111 LYS A CA 1
ATOM 884 C C . LYS A 1 111 ? -4.958 -5.448 -30.781 1.00 72.88 111 LYS A C 1
ATOM 886 O O . LYS A 1 111 ? -5.792 -5.702 -31.654 1.00 72.88 111 LYS A O 1
ATOM 891 N N . ALA A 1 112 ? -5.238 -4.725 -29.697 1.00 77.56 112 ALA A N 1
ATOM 892 C CA . ALA A 1 112 ? -6.520 -4.059 -29.515 1.00 77.56 112 ALA A CA 1
ATOM 893 C C . ALA A 1 112 ? -6.841 -3.228 -30.768 1.00 77.56 112 ALA A C 1
ATOM 895 O O . ALA A 1 112 ? -6.084 -2.331 -31.150 1.00 77.56 112 ALA A O 1
ATOM 896 N N . ARG A 1 113 ? -7.941 -3.560 -31.450 1.00 78.94 113 ARG A N 1
ATOM 897 C CA . ARG A 1 113 ? -8.365 -2.840 -32.653 1.00 78.94 113 ARG A CA 1
ATOM 898 C C . ARG A 1 113 ? -9.161 -1.608 -32.250 1.00 78.94 113 ARG A C 1
ATOM 900 O O . ARG A 1 113 ? -9.985 -1.664 -31.337 1.00 78.94 113 ARG A O 1
ATOM 907 N N . ARG A 1 114 ? -8.927 -0.494 -32.948 1.00 82.81 114 ARG A N 1
ATOM 908 C CA . ARG A 1 114 ? -9.734 0.719 -32.778 1.00 82.81 114 ARG A CA 1
ATOM 909 C C . ARG A 1 114 ? -11.196 0.382 -33.065 1.00 82.81 114 ARG A C 1
ATOM 911 O O . ARG A 1 114 ? -11.507 -0.234 -34.082 1.00 82.81 114 ARG A O 1
ATOM 918 N N . LEU A 1 115 ? -12.085 0.788 -32.166 1.00 86.06 115 LEU A N 1
ATOM 919 C CA . LEU A 1 115 ? -13.517 0.737 -32.427 1.00 86.06 115 LEU A CA 1
ATOM 920 C C . LEU A 1 115 ? -13.855 1.737 -33.536 1.00 86.06 115 LEU A C 1
ATOM 922 O O . LEU A 1 115 ? -13.327 2.850 -33.5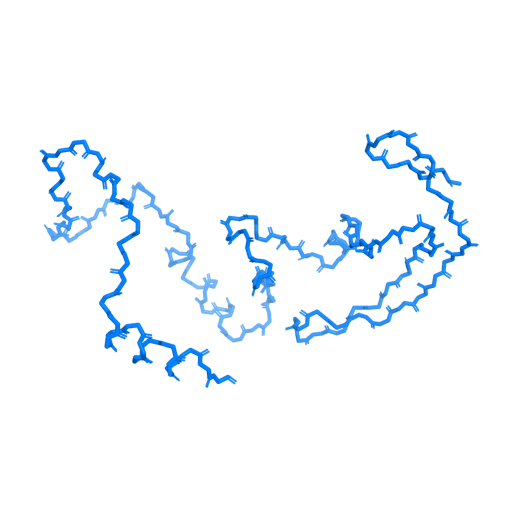46 1.00 86.06 115 LEU A O 1
ATOM 926 N N . ALA A 1 116 ? -14.762 1.353 -34.435 1.00 87.44 116 ALA A N 1
ATOM 927 C CA . ALA A 1 116 ? -15.374 2.300 -35.360 1.00 87.44 116 ALA A CA 1
ATOM 928 C C . ALA A 1 116 ? -16.021 3.459 -34.567 1.00 87.44 116 ALA A C 1
ATOM 930 O O . ALA A 1 116 ? -16.498 3.220 -33.448 1.00 87.44 116 ALA A O 1
ATOM 931 N N . PRO A 1 117 ? -16.061 4.689 -35.112 1.00 85.88 117 PRO A N 1
ATOM 932 C CA . PRO A 1 117 ? -16.483 5.882 -34.373 1.00 85.88 117 PRO A CA 1
ATOM 933 C C . PRO A 1 117 ? -17.830 5.732 -33.653 1.00 85.88 117 PRO A C 1
ATOM 935 O O . PRO A 1 117 ? -17.950 6.119 -32.490 1.00 85.88 117 PRO A O 1
ATOM 938 N N . ASP A 1 118 ? -18.812 5.079 -34.279 1.00 90.12 118 ASP A N 1
ATOM 939 C CA . ASP A 1 118 ? -20.127 4.850 -33.673 1.00 90.12 118 ASP A CA 1
ATOM 940 C C . ASP A 1 118 ? -20.086 3.903 -32.472 1.00 90.12 118 ASP A C 1
ATOM 942 O O . ASP A 1 118 ? -20.663 4.197 -31.423 1.00 90.12 118 ASP A O 1
ATOM 946 N N . ARG A 1 119 ? -19.332 2.801 -32.572 1.00 85.00 119 ARG A N 1
ATOM 947 C CA . ARG A 1 119 ? -19.154 1.851 -31.461 1.00 85.00 119 ARG A CA 1
ATOM 948 C C . ARG A 1 119 ? -18.362 2.475 -30.317 1.00 85.00 119 ARG A C 1
ATOM 950 O O . ARG A 1 119 ? -18.665 2.218 -29.155 1.00 85.00 119 ARG A O 1
ATOM 957 N N . LEU A 1 120 ? -17.379 3.320 -30.637 1.00 85.44 120 LEU A N 1
ATOM 958 C CA . LEU A 1 120 ? -16.621 4.073 -29.641 1.00 85.44 120 LEU A CA 1
ATOM 959 C C . LEU A 1 120 ? -17.517 5.071 -28.899 1.00 85.44 120 LEU A C 1
ATOM 961 O O . LEU A 1 120 ? -17.416 5.186 -27.679 1.00 85.44 120 LEU A O 1
ATOM 965 N N . ARG A 1 121 ? -18.407 5.770 -29.614 1.00 85.25 121 ARG A N 1
ATOM 966 C CA . ARG A 1 121 ? -19.373 6.710 -29.029 1.00 85.25 121 ARG A CA 1
ATOM 967 C C . ARG A 1 121 ? -20.331 6.008 -28.063 1.00 85.25 121 ARG A C 1
ATOM 969 O O . ARG A 1 121 ? -20.525 6.502 -26.955 1.00 85.25 121 ARG A O 1
ATOM 976 N N . ILE A 1 122 ? -20.865 4.844 -28.441 1.00 85.31 122 ILE A N 1
ATOM 977 C CA . ILE A 1 122 ? -21.741 4.033 -27.576 1.00 85.31 122 ILE A CA 1
ATOM 978 C C . ILE A 1 122 ? -20.980 3.538 -26.338 1.00 85.31 122 ILE A C 1
ATOM 9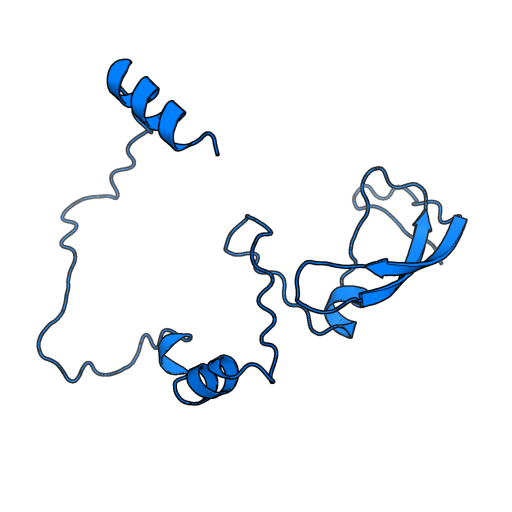80 O O . ILE A 1 122 ? -21.442 3.731 -25.217 1.00 85.31 122 ILE A O 1
ATOM 984 N N . ALA A 1 123 ? -19.784 2.967 -26.518 1.00 81.88 123 ALA A N 1
ATOM 985 C CA . ALA A 1 123 ? -18.970 2.480 -25.404 1.00 81.88 123 ALA A CA 1
ATOM 986 C C . ALA A 1 123 ? -18.618 3.602 -24.411 1.00 81.88 123 ALA A C 1
ATOM 988 O O . ALA A 1 123 ? -18.763 3.423 -23.205 1.00 81.88 123 ALA A O 1
ATOM 989 N N . LYS A 1 124 ? -18.230 4.786 -24.910 1.00 82.81 124 LYS A N 1
ATOM 990 C CA . LYS A 1 124 ? -17.948 5.962 -24.070 1.00 82.81 124 LYS A CA 1
ATOM 991 C C . LYS A 1 124 ? -19.171 6.452 -23.293 1.00 82.81 124 LYS A C 1
ATOM 993 O O . LYS A 1 124 ? -18.999 6.957 -22.189 1.00 82.81 124 LYS A O 1
ATOM 998 N N . ARG A 1 125 ? -20.381 6.317 -23.847 1.00 83.56 125 ARG A N 1
ATOM 999 C CA . ARG A 1 125 ? -21.628 6.687 -23.160 1.00 83.56 125 ARG A CA 1
ATOM 1000 C C . ARG A 1 125 ? -21.929 5.752 -21.984 1.00 83.56 125 ARG A C 1
ATOM 1002 O O . ARG A 1 125 ? -22.347 6.238 -20.946 1.00 83.56 125 ARG A O 1
ATOM 1009 N N . ASN A 1 126 ? -21.659 4.453 -22.125 1.00 72.50 126 ASN A N 1
ATOM 1010 C CA . ASN A 1 126 ? -21.914 3.446 -21.084 1.00 72.50 126 ASN A CA 1
ATOM 1011 C C . ASN A 1 126 ? -20.852 3.409 -19.966 1.00 72.50 126 ASN A C 1
ATOM 1013 O O . ASN A 1 126 ? -21.093 2.817 -18.923 1.00 72.50 126 ASN A O 1
ATOM 1017 N N . LEU A 1 127 ? -19.676 4.007 -20.187 1.00 70.81 127 LEU A N 1
ATOM 1018 C CA . LEU A 1 127 ? -18.560 4.063 -19.226 1.00 70.81 127 LEU A CA 1
ATOM 1019 C C . LEU A 1 127 ? -18.542 5.342 -18.368 1.00 70.81 127 LEU A C 1
ATOM 1021 O O . LEU A 1 127 ? -17.641 5.505 -17.551 1.00 70.81 127 LEU A O 1
ATOM 1025 N N . ARG A 1 128 ? -19.489 6.266 -18.573 1.00 54.53 128 ARG A N 1
ATOM 1026 C CA . ARG A 1 128 ? -19.650 7.484 -17.765 1.00 54.53 128 ARG A CA 1
ATOM 1027 C C . ARG A 1 128 ? -20.856 7.333 -16.829 1.00 54.53 128 ARG A C 1
ATOM 1029 O O . ARG A 1 128 ? -21.940 7.815 -17.141 1.00 54.53 128 ARG A O 1
ATOM 1036 N N . THR A 1 129 ? -20.620 6.669 -15.706 1.00 51.25 129 THR A N 1
ATOM 1037 C CA . THR A 1 129 ? -21.367 6.734 -14.434 1.00 51.25 129 THR A CA 1
ATOM 1038 C C . THR A 1 129 ? -20.329 6.943 -13.352 1.00 51.25 129 THR A C 1
ATOM 1040 O O . THR A 1 129 ? -20.580 7.780 -12.467 1.00 51.25 129 THR A O 1
#

Foldseek 3Di:
DWDADPVRHTWAFDDWDWDFDDPVPPDTDTDIDTHTPDPDDDDDVVSCVVVVWDQDVPVVDRPDRDDCPCPDPVNVVCVVVVCVVDPDPDDDDPDPDDDDDDPPDDPDDDDDDDDDPVVVVVVVVVPPD

Sequence (129 aa):
MTLSAANTSPIHVYTTQTLSLDLGLRRIFQWTFLVGNVSTPIIGADFLYNFRLVPDISNSRIHSIKTVSGDSVYHELLRKFPDITKPRPDQEIKHSVVHYIETNSRPVTAKARRLAPDRLRIAKRNLRT